Protein AF-A0A1E3P5S6-F1 (afdb_monomer_lite)

Sequence (95 aa):
KFKINRSQLEVFRFTFYLMTPIAVMYYVGVDADKKFNVPGFWPDPETTNKIPKERHEIQAELARMKRERIEKRQRLEEKLKNEYGVDLEEEKAKL

Organism: Wickerhamomyces anomalus (strain ATCC 58044 / CBS 1984 / NCYC 433 / NRRL Y-366-8) (NCBI:txid683960)

Radius of gyration: 34.23 Å; chains: 1; bounding box: 72×43×78 Å

Foldseek 3Di:
DDDDDPVNVVVVVVCCVVVVVVVVCVVCVVCVCVVPPDVCPDPDPVPDDDDDPDPVVNVVVVVVVVVVVVVVVVVVQVCCCPVVVDNPVVVVVVD

pLDDT: mean 87.57, std 7.87, range [63.28, 97.81]

Secondary structure (DSSP, 8-state):
-----HHHHHHHHHHHHHHHHHHHHHHHHTTHHHHHPPTT-SPPTTTS-----SHHHHHHHHHHHHHHHHHHHHHHHHHHHHHH---HHHHHHT-

InterPro domains:
  IPR018625 Protein Pet100 [PF09803] (7-77)
  IPR018625 Protein Pet100 [PTHR33968] (5-88)

Structure (mmCIF, N/CA/C/O backbone):
data_AF-A0A1E3P5S6-F1
#
_entry.id   AF-A0A1E3P5S6-F1
#
loop_
_atom_site.group_PDB
_atom_site.id
_atom_site.type_symbol
_atom_site.label_atom_id
_atom_site.label_alt_id
_atom_site.label_comp_id
_atom_site.label_asym_id
_atom_site.label_entity_id
_atom_site.label_seq_id
_atom_site.pdbx_PDB_ins_code
_atom_site.Cartn_x
_atom_site.Cartn_y
_atom_site.Cartn_z
_atom_site.occupancy
_atom_site.B_iso_or_equiv
_atom_site.auth_seq_id
_atom_site.auth_comp_id
_atom_site.auth_asym_id
_atom_site.auth_atom_id
_atom_site.pdbx_PDB_model_num
ATOM 1 N N . LYS A 1 1 ? 39.182 -12.649 -34.698 1.00 63.97 1 LYS A N 1
ATOM 2 C CA . LYS A 1 1 ? 39.250 -11.789 -33.488 1.00 63.97 1 LYS A CA 1
ATOM 3 C C . LYS A 1 1 ? 38.148 -10.743 -33.619 1.00 63.97 1 LYS A C 1
ATOM 5 O O . LYS A 1 1 ? 38.238 -9.935 -34.534 1.00 63.97 1 LYS A O 1
ATOM 10 N N . PHE A 1 2 ? 37.079 -10.815 -32.822 1.00 72.06 2 PHE A N 1
ATOM 11 C CA . PHE A 1 2 ? 35.990 -9.835 -32.900 1.00 72.06 2 PHE A CA 1
ATOM 12 C C . PHE A 1 2 ? 36.541 -8.449 -32.541 1.00 72.06 2 PHE 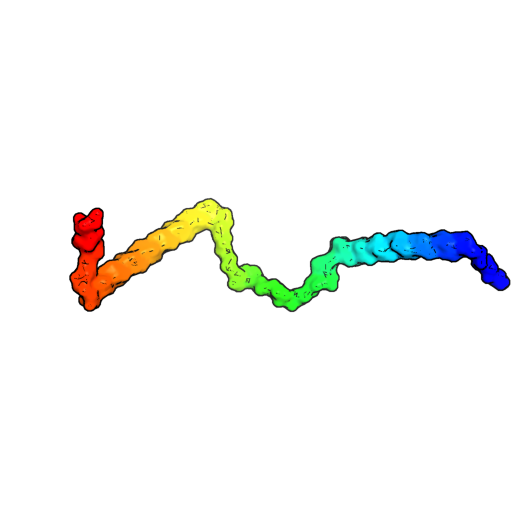A C 1
ATOM 14 O O . PHE A 1 2 ? 37.048 -8.252 -31.439 1.00 72.06 2 PHE A O 1
ATOM 21 N N . LYS A 1 3 ? 36.522 -7.517 -33.499 1.00 81.56 3 LYS A N 1
ATOM 22 C CA . LYS A 1 3 ? 36.863 -6.110 -33.267 1.00 81.56 3 LYS A CA 1
ATOM 23 C C . LYS A 1 3 ? 35.555 -5.360 -33.066 1.00 81.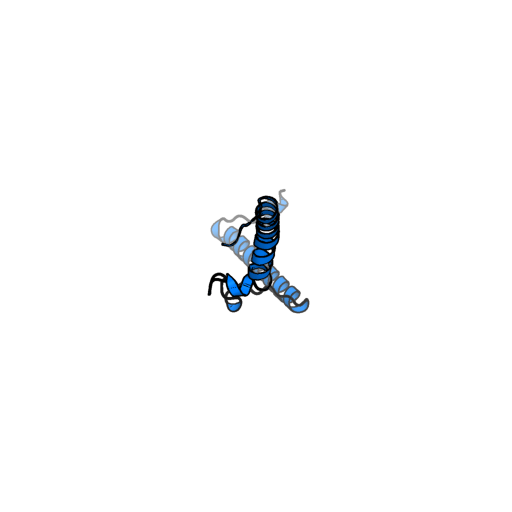56 3 LYS A C 1
ATOM 25 O O . LYS A 1 3 ? 34.810 -5.181 -34.022 1.00 81.56 3 LYS A O 1
ATOM 30 N N . ILE A 1 4 ? 35.284 -4.961 -31.830 1.00 87.56 4 ILE A N 1
ATOM 31 C CA . ILE A 1 4 ? 34.160 -4.082 -31.513 1.00 87.56 4 ILE A CA 1
ATOM 32 C C . ILE A 1 4 ? 34.635 -2.643 -31.714 1.00 87.56 4 ILE A C 1
ATOM 34 O O . ILE A 1 4 ? 35.671 -2.246 -31.180 1.00 87.56 4 ILE A O 1
ATOM 38 N N . ASN A 1 5 ? 33.898 -1.879 -32.515 1.00 90.69 5 ASN A N 1
ATOM 39 C CA . ASN A 1 5 ? 34.168 -0.468 -32.759 1.00 90.69 5 ASN A CA 1
ATOM 40 C C . ASN A 1 5 ? 33.593 0.400 -31.623 1.00 90.69 5 ASN A C 1
ATOM 42 O O . ASN A 1 5 ? 32.601 0.035 -30.992 1.00 90.69 5 ASN A O 1
ATOM 46 N N . ARG A 1 6 ? 34.169 1.583 -31.383 1.00 91.06 6 ARG A N 1
ATOM 47 C CA . ARG A 1 6 ? 33.732 2.509 -30.324 1.00 91.06 6 ARG A CA 1
ATOM 48 C C . ARG A 1 6 ? 32.247 2.862 -30.437 1.00 91.06 6 ARG A C 1
ATOM 50 O O . ARG A 1 6 ? 31.531 2.789 -29.445 1.00 91.06 6 ARG A O 1
ATOM 57 N N . SER A 1 7 ? 31.767 3.146 -31.645 1.00 93.75 7 SER A N 1
ATOM 58 C CA . SER A 1 7 ? 30.351 3.447 -31.888 1.00 93.75 7 SER A CA 1
ATOM 59 C C . SER A 1 7 ? 29.430 2.275 -31.523 1.00 93.75 7 SER A C 1
ATOM 61 O O . SER A 1 7 ? 28.328 2.492 -31.034 1.00 93.75 7 SER A O 1
ATOM 63 N N . GLN A 1 8 ? 29.884 1.026 -31.687 1.00 92.75 8 GLN A N 1
ATOM 64 C CA . GLN A 1 8 ? 29.108 -0.152 -31.277 1.00 92.75 8 GLN A CA 1
ATOM 65 C C . GLN A 1 8 ? 29.006 -0.256 -29.747 1.00 92.75 8 GLN A C 1
ATOM 67 O O . GLN A 1 8 ? 27.955 -0.631 -29.233 1.00 92.75 8 GLN A O 1
ATOM 72 N N . LEU A 1 9 ? 30.058 0.128 -29.012 1.00 94.44 9 LEU A N 1
ATOM 73 C CA . LEU A 1 9 ? 30.022 0.206 -27.545 1.00 94.44 9 LEU A CA 1
ATOM 74 C C . LEU A 1 9 ? 29.103 1.326 -27.050 1.00 94.44 9 LEU A C 1
ATOM 76 O O . LEU A 1 9 ? 28.391 1.141 -26.066 1.00 94.44 9 LEU A O 1
ATOM 80 N N . GLU A 1 10 ? 29.093 2.472 -27.729 1.00 95.50 10 GLU A N 1
ATOM 81 C CA . GLU A 1 10 ? 28.213 3.594 -27.387 1.00 95.50 10 GLU A CA 1
ATOM 82 C C . GLU A 1 10 ? 26.735 3.231 -27.607 1.00 95.50 10 GLU A C 1
ATOM 84 O O . GLU A 1 10 ? 25.913 3.457 -26.716 1.00 95.50 10 GLU A O 1
ATOM 89 N N . VAL A 1 11 ? 26.406 2.563 -28.721 1.00 95.38 11 VAL A N 1
ATOM 90 C CA . VAL A 1 11 ? 25.053 2.037 -28.990 1.00 95.38 11 VAL A CA 1
ATOM 91 C C . VAL A 1 11 ? 24.651 0.974 -27.967 1.00 95.38 11 VAL A C 1
ATOM 93 O O . VAL A 1 11 ? 23.520 0.994 -27.475 1.00 95.38 11 VAL A O 1
ATOM 96 N N . PHE A 1 12 ? 25.567 0.075 -27.597 1.00 95.44 12 PHE A N 1
ATOM 97 C CA . PHE A 1 12 ? 25.314 -0.909 -26.547 1.00 95.44 12 PHE A CA 1
ATOM 98 C C . PHE A 1 12 ? 25.023 -0.233 -25.203 1.00 95.44 12 PHE A C 1
ATOM 100 O O . PHE A 1 12 ? 24.024 -0.556 -24.566 1.00 95.44 12 PHE A O 1
ATOM 107 N N . ARG A 1 13 ? 25.845 0.743 -24.790 1.00 95.50 13 ARG A N 1
ATOM 108 C CA . ARG A 1 13 ? 25.658 1.467 -23.525 1.00 95.50 13 ARG A CA 1
ATOM 109 C C . ARG A 1 13 ? 24.318 2.197 -23.491 1.00 95.50 13 ARG A C 1
ATOM 111 O O . ARG A 1 13 ? 23.611 2.121 -22.491 1.00 95.50 13 ARG A O 1
ATOM 118 N N . PHE A 1 14 ? 23.965 2.877 -24.582 1.00 96.50 14 PHE A N 1
ATOM 119 C CA . PHE A 1 14 ? 22.675 3.550 -24.716 1.00 96.50 14 PHE A CA 1
ATOM 120 C C . PHE A 1 14 ? 21.510 2.561 -24.605 1.00 96.50 14 PHE A C 1
ATOM 122 O O . PHE A 1 14 ? 20.611 2.757 -23.790 1.00 96.50 14 PHE A O 1
ATOM 129 N N . THR A 1 15 ? 21.562 1.464 -25.364 1.00 97.31 15 THR A N 1
ATOM 130 C CA . THR A 1 15 ? 20.514 0.434 -25.361 1.00 97.31 15 THR A CA 1
ATOM 131 C C . THR A 1 15 ? 20.378 -0.211 -23.986 1.00 97.31 15 THR A C 1
ATOM 133 O O . THR A 1 15 ? 19.266 -0.388 -23.504 1.00 97.31 15 THR A O 1
ATOM 136 N N . PHE A 1 16 ? 21.492 -0.514 -23.319 1.00 97.06 16 PHE A N 1
ATOM 137 C CA . PHE A 1 16 ? 21.485 -1.071 -21.971 1.00 97.06 16 PHE A CA 1
ATOM 138 C C . PHE A 1 16 ? 20.835 -0.105 -20.976 1.00 97.06 16 PHE A C 1
ATOM 140 O O . PHE A 1 16 ? 19.943 -0.512 -20.237 1.00 97.06 16 PHE A O 1
ATOM 147 N N . TYR A 1 17 ? 21.210 1.177 -20.983 1.00 96.19 17 TYR A N 1
ATOM 148 C CA . TYR A 1 17 ? 20.612 2.164 -20.079 1.00 96.19 17 TYR A CA 1
ATOM 149 C C . TYR A 1 17 ? 19.142 2.454 -20.370 1.00 96.19 17 TYR A C 1
ATOM 151 O O . TYR A 1 17 ? 18.405 2.753 -19.437 1.00 96.19 17 TYR A O 1
ATOM 159 N N . LEU A 1 18 ? 18.701 2.332 -21.621 1.00 96.94 18 LEU A N 1
ATOM 160 C CA . LEU A 1 18 ? 17.293 2.481 -21.973 1.00 96.94 18 LEU A CA 1
ATOM 161 C C . LEU A 1 18 ? 16.475 1.241 -21.585 1.00 96.94 18 LEU A C 1
ATOM 163 O O . LEU A 1 18 ? 15.439 1.353 -20.937 1.00 96.94 18 LEU A O 1
ATOM 167 N N . MET A 1 19 ? 16.945 0.049 -21.957 1.00 97.81 19 MET A N 1
ATOM 168 C CA . MET A 1 19 ? 16.193 -1.196 -21.787 1.00 97.81 19 MET A CA 1
ATOM 169 C C . MET A 1 19 ? 16.202 -1.709 -20.350 1.00 97.81 19 MET A C 1
ATOM 171 O O . MET A 1 19 ? 15.222 -2.316 -19.933 1.00 97.81 19 MET A O 1
ATOM 175 N N . THR A 1 20 ? 17.264 -1.465 -19.577 1.00 96.75 20 THR A N 1
ATOM 176 C CA . THR A 1 20 ? 17.364 -1.946 -18.188 1.00 96.75 20 THR A CA 1
ATOM 177 C C . THR A 1 20 ? 16.211 -1.456 -17.302 1.00 96.75 20 THR A C 1
ATOM 179 O O . THR A 1 20 ? 15.523 -2.306 -16.737 1.00 96.75 20 THR A O 1
ATOM 182 N N . PRO A 1 21 ? 15.924 -0.143 -17.175 1.00 95.75 21 PRO A N 1
ATOM 183 C CA . PRO A 1 21 ? 14.811 0.313 -16.344 1.00 95.75 21 PRO A CA 1
ATOM 184 C C . PRO A 1 21 ? 13.456 -0.157 -16.883 1.00 95.75 21 PRO A C 1
ATOM 186 O O . PRO A 1 21 ? 12.613 -0.573 -16.095 1.00 95.75 21 PRO A O 1
ATOM 189 N N . ILE A 1 22 ? 13.258 -0.177 -18.206 1.00 95.81 22 ILE A N 1
ATOM 190 C CA . ILE A 1 22 ? 12.013 -0.660 -18.826 1.00 95.81 22 ILE A CA 1
ATOM 191 C C . ILE A 1 22 ? 11.779 -2.137 -18.487 1.00 95.81 22 ILE A C 1
ATOM 193 O O . ILE A 1 22 ? 10.679 -2.516 -18.092 1.00 95.81 22 ILE A O 1
ATOM 197 N N . ALA A 1 23 ? 12.817 -2.969 -18.586 1.00 95.19 23 ALA A N 1
ATOM 198 C CA . ALA A 1 23 ? 12.746 -4.384 -18.248 1.00 95.19 23 ALA A CA 1
ATOM 199 C C . ALA A 1 23 ? 12.473 -4.602 -16.753 1.00 95.19 23 ALA A C 1
ATOM 201 O O . ALA A 1 23 ? 11.648 -5.446 -16.405 1.00 95.19 23 ALA A O 1
ATOM 202 N N . VAL A 1 24 ? 13.109 -3.820 -15.871 1.00 93.94 24 VAL A N 1
ATOM 203 C CA . VAL A 1 24 ? 12.836 -3.863 -14.425 1.00 93.94 24 VAL A CA 1
ATOM 204 C C . VAL A 1 24 ? 11.387 -3.477 -14.141 1.00 93.94 24 VAL A C 1
ATOM 206 O O . VAL A 1 24 ? 10.709 -4.203 -13.421 1.00 93.94 24 VAL A O 1
ATOM 209 N N . MET A 1 25 ? 10.879 -2.394 -14.737 1.00 93.81 25 MET A N 1
ATOM 210 C CA . MET A 1 25 ? 9.484 -1.974 -14.573 1.00 93.81 25 MET A CA 1
ATOM 211 C C . MET A 1 25 ? 8.501 -3.002 -15.128 1.00 93.81 25 MET A C 1
ATOM 213 O O . MET A 1 25 ? 7.476 -3.240 -14.505 1.00 93.81 25 MET A O 1
ATOM 217 N N . TYR A 1 26 ? 8.801 -3.644 -16.256 1.00 93.31 26 TYR A N 1
ATOM 218 C CA . TYR A 1 26 ? 7.952 -4.701 -16.801 1.00 93.31 26 TYR A CA 1
ATOM 219 C C . TYR A 1 26 ? 7.946 -5.942 -15.899 1.00 93.31 26 TYR A C 1
ATOM 221 O O . TYR A 1 26 ? 6.893 -6.493 -15.591 1.00 93.31 26 TYR A O 1
ATOM 229 N N . TYR A 1 27 ? 9.116 -6.361 -15.412 1.00 91.44 27 TYR A N 1
ATOM 230 C CA . TYR A 1 27 ? 9.218 -7.505 -14.514 1.00 91.44 27 TYR A CA 1
ATOM 231 C C . TYR A 1 27 ? 8.532 -7.236 -13.171 1.00 91.44 27 TYR A C 1
ATOM 233 O O . TYR A 1 27 ? 7.757 -8.064 -12.702 1.00 91.44 27 TYR A O 1
ATOM 241 N N . VAL A 1 28 ? 8.804 -6.095 -12.544 1.00 92.31 28 VAL A N 1
ATOM 242 C CA . VAL A 1 28 ? 8.247 -5.735 -11.234 1.00 92.31 28 VAL A CA 1
ATOM 243 C C . VAL A 1 28 ? 6.779 -5.335 -11.350 1.00 92.31 28 VAL A C 1
ATOM 245 O O . VAL A 1 28 ? 5.965 -5.808 -10.571 1.00 92.31 28 VAL A O 1
ATOM 248 N N . GLY A 1 29 ? 6.431 -4.490 -12.317 1.00 87.50 29 GLY A N 1
ATOM 249 C CA . GLY A 1 29 ? 5.166 -3.757 -12.357 1.00 87.50 29 GLY A CA 1
ATOM 250 C C . GLY A 1 29 ? 3.946 -4.556 -12.801 1.00 87.50 29 GLY A C 1
ATOM 251 O O . GLY A 1 29 ? 2.846 -4.200 -12.396 1.00 87.50 29 GLY A O 1
ATOM 252 N N . VAL A 1 30 ? 4.106 -5.629 -13.584 1.00 88.06 30 VAL A N 1
ATOM 253 C CA . VAL A 1 30 ? 2.955 -6.434 -14.043 1.00 88.06 30 VAL A CA 1
ATOM 254 C C . VAL A 1 30 ? 2.236 -7.113 -12.873 1.00 88.06 30 VAL A C 1
ATOM 256 O O . VAL A 1 30 ? 1.015 -7.148 -12.859 1.00 88.06 30 VAL A O 1
ATOM 259 N N . ASP A 1 31 ? 2.983 -7.589 -11.873 1.00 86.38 31 ASP A N 1
ATOM 260 C CA . ASP A 1 31 ? 2.442 -8.324 -10.722 1.00 86.38 31 ASP A CA 1
ATOM 261 C C . ASP A 1 31 ? 3.218 -7.979 -9.439 1.00 86.38 31 ASP A C 1
ATOM 263 O O . ASP A 1 31 ? 3.698 -8.861 -8.720 1.00 86.38 31 ASP A O 1
ATOM 267 N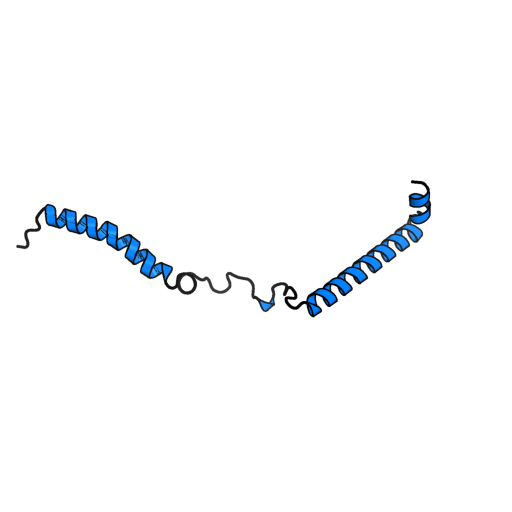 N . ALA A 1 32 ? 3.401 -6.684 -9.166 1.00 85.31 32 ALA A N 1
ATOM 268 C CA . ALA A 1 32 ? 4.185 -6.232 -8.014 1.00 85.31 32 ALA A CA 1
ATOM 269 C C . ALA A 1 32 ? 3.605 -6.762 -6.695 1.00 85.31 32 ALA A C 1
ATOM 271 O O . ALA A 1 32 ? 4.348 -7.264 -5.855 1.00 85.31 32 ALA A O 1
ATOM 272 N N . ASP A 1 33 ? 2.279 -6.721 -6.555 1.00 82.19 33 ASP A N 1
ATOM 273 C CA . ASP A 1 33 ? 1.591 -7.223 -5.368 1.00 82.19 33 ASP A CA 1
ATOM 274 C C . ASP A 1 33 ? 1.905 -8.708 -5.152 1.00 82.19 33 ASP A C 1
ATOM 276 O O . ASP A 1 33 ? 2.519 -9.077 -4.163 1.00 82.19 33 ASP A O 1
ATOM 280 N N . LYS A 1 34 ? 1.663 -9.575 -6.137 1.00 83.75 34 LYS 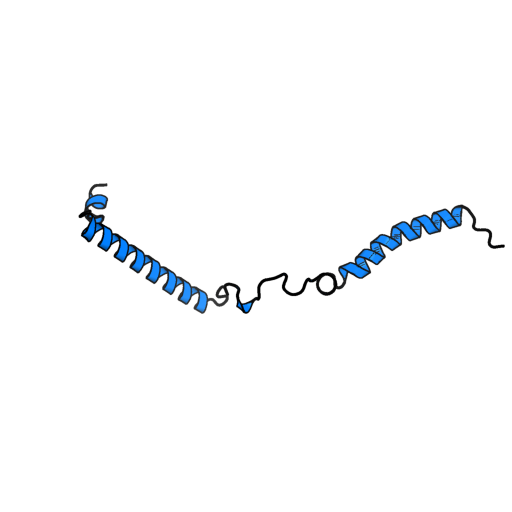A N 1
ATOM 281 C CA . LYS A 1 34 ? 1.952 -11.011 -5.999 1.00 83.75 34 LYS A CA 1
ATOM 282 C C . LYS A 1 34 ? 3.432 -11.327 -5.727 1.00 83.75 34 LYS A C 1
ATOM 284 O O . LYS A 1 34 ? 3.722 -12.305 -5.043 1.00 83.75 34 LYS A O 1
ATOM 289 N N . LYS A 1 35 ? 4.367 -10.554 -6.290 1.00 84.06 35 LYS A N 1
ATOM 290 C CA . LYS A 1 35 ? 5.816 -10.809 -6.174 1.00 84.06 35 LYS A CA 1
ATOM 291 C C . LYS A 1 35 ? 6.424 -10.305 -4.868 1.00 84.06 35 LYS A C 1
ATOM 293 O O . LYS A 1 35 ? 7.394 -10.898 -4.404 1.00 84.06 35 LYS A O 1
ATOM 298 N N . PHE A 1 36 ? 5.888 -9.220 -4.314 1.00 86.12 36 PHE A N 1
ATOM 299 C CA . PHE A 1 36 ? 6.443 -8.540 -3.140 1.00 86.12 36 PHE A CA 1
ATOM 300 C C . PHE A 1 36 ? 5.503 -8.542 -1.928 1.00 86.12 36 PHE A C 1
ATOM 302 O O . PHE A 1 36 ? 5.867 -7.998 -0.887 1.00 86.12 36 PHE A O 1
ATOM 309 N N . ASN A 1 37 ? 4.321 -9.156 -2.028 1.00 85.44 37 ASN A N 1
ATOM 310 C CA . ASN A 1 37 ? 3.422 -9.315 -0.894 1.00 85.44 37 ASN A CA 1
ATOM 311 C C . ASN A 1 37 ? 4.055 -10.231 0.158 1.00 85.44 37 ASN A C 1
ATOM 313 O O . ASN A 1 37 ? 4.555 -11.320 -0.136 1.00 85.44 37 ASN A O 1
ATOM 317 N N . VAL A 1 38 ? 4.019 -9.771 1.403 1.00 86.19 38 VAL A N 1
ATOM 318 C CA . VAL A 1 38 ? 4.479 -10.525 2.562 1.00 86.19 38 VAL A CA 1
ATOM 319 C C . VAL A 1 38 ? 3.258 -11.225 3.168 1.00 86.19 38 VAL A C 1
ATOM 321 O O . VAL A 1 38 ? 2.297 -10.547 3.544 1.00 86.19 38 VAL A O 1
ATOM 324 N N . PRO A 1 39 ? 3.256 -12.568 3.285 1.00 83.06 39 PRO A N 1
ATOM 325 C CA . PRO A 1 39 ? 2.143 -13.289 3.893 1.00 83.06 39 PRO A CA 1
ATOM 326 C C . PRO A 1 39 ? 1.850 -12.762 5.302 1.00 83.06 39 PRO A C 1
ATOM 328 O O . PRO A 1 39 ? 2.743 -12.715 6.145 1.00 83.06 39 PRO A O 1
ATOM 331 N N . GLY A 1 40 ? 0.603 -12.357 5.550 1.00 79.00 40 GLY A N 1
ATOM 332 C CA . GLY A 1 40 ? 0.184 -11.822 6.850 1.00 79.00 40 GLY A CA 1
ATOM 333 C C . GLY A 1 40 ? 0.635 -10.386 7.139 1.00 79.00 40 GLY A C 1
ATOM 334 O O . GLY A 1 40 ? 0.584 -9.970 8.291 1.00 79.00 40 GLY A O 1
ATOM 335 N N . PHE A 1 41 ? 1.071 -9.621 6.129 1.00 83.62 41 PHE A N 1
ATOM 336 C CA . PHE A 1 41 ? 1.369 -8.194 6.307 1.00 83.62 41 PHE A CA 1
ATOM 337 C C . PHE A 1 41 ? 0.142 -7.396 6.759 1.00 83.62 41 PHE A C 1
ATOM 339 O O . PHE A 1 41 ? 0.235 -6.538 7.635 1.00 83.62 41 PHE A O 1
ATOM 346 N N . TRP A 1 42 ? -1.013 -7.692 6.160 1.00 83.25 42 TRP A N 1
ATOM 347 C CA . TRP A 1 42 ? -2.281 -7.077 6.525 1.00 83.25 42 TRP A CA 1
ATOM 348 C C . TRP A 1 42 ? -3.010 -7.925 7.573 1.00 83.25 42 TRP A C 1
ATOM 350 O O . TRP A 1 42 ? -2.991 -9.156 7.468 1.00 83.25 42 TRP A O 1
ATOM 360 N N . PRO A 1 43 ? -3.670 -7.294 8.563 1.00 83.69 43 PRO A N 1
ATOM 361 C CA . PRO A 1 43 ? -4.556 -8.007 9.472 1.00 83.69 43 PRO A CA 1
ATOM 362 C C . PRO A 1 43 ? -5.667 -8.690 8.671 1.00 83.69 43 PRO A C 1
ATOM 364 O O . PRO A 1 43 ? -6.122 -8.168 7.651 1.00 83.69 43 PRO A O 1
ATOM 367 N N . ASP A 1 44 ? -6.088 -9.865 9.136 1.00 81.25 44 ASP A N 1
ATOM 368 C CA . ASP A 1 44 ? -7.136 -10.649 8.489 1.00 81.25 44 ASP A CA 1
ATOM 369 C C . ASP A 1 44 ? -8.385 -9.764 8.271 1.00 81.25 44 ASP A C 1
ATOM 371 O O . ASP A 1 44 ? -8.868 -9.146 9.234 1.00 81.25 44 ASP A O 1
ATOM 375 N N . PRO A 1 45 ? -8.912 -9.664 7.034 1.00 77.62 45 PRO A N 1
ATOM 376 C CA . PRO A 1 45 ? -10.135 -8.921 6.741 1.00 77.62 45 PRO A CA 1
ATOM 377 C C . PRO A 1 45 ? -11.305 -9.281 7.664 1.00 77.62 45 PRO A C 1
ATOM 379 O O . PRO A 1 45 ? -12.135 -8.421 7.962 1.00 77.62 45 PRO A O 1
ATOM 382 N N . GLU A 1 46 ? -11.354 -10.519 8.162 1.00 79.31 46 GLU A N 1
ATOM 383 C CA . GLU A 1 46 ? -12.381 -10.983 9.096 1.00 79.31 46 GLU A CA 1
ATOM 384 C C . GLU A 1 46 ? -12.213 -10.417 10.513 1.00 79.31 46 GLU A C 1
ATOM 386 O O . GLU A 1 46 ? -13.202 -10.207 11.213 1.00 79.31 46 GLU A O 1
ATOM 391 N N . THR A 1 47 ? -10.979 -10.110 10.922 1.00 77.94 47 THR A N 1
ATOM 392 C CA . THR A 1 47 ? -10.661 -9.501 12.229 1.00 77.94 47 THR A CA 1
ATOM 393 C C . THR A 1 47 ? -10.837 -7.986 12.243 1.00 77.94 47 THR A C 1
ATOM 395 O O . THR A 1 47 ? -10.879 -7.364 13.306 1.00 77.94 47 THR A O 1
ATOM 398 N N . THR A 1 48 ? -10.936 -7.377 11.063 1.00 80.44 48 THR A N 1
ATOM 399 C CA . THR A 1 48 ? -11.057 -5.929 10.923 1.00 80.44 48 THR A CA 1
ATOM 400 C C . THR A 1 48 ? -12.505 -5.494 11.149 1.00 80.44 48 THR A C 1
ATOM 402 O O . THR A 1 48 ? -13.452 -6.223 10.857 1.00 80.44 48 THR A O 1
ATOM 405 N N . ASN A 1 49 ? -12.698 -4.277 11.665 1.00 81.94 49 ASN A N 1
ATOM 406 C CA . ASN A 1 49 ? -14.030 -3.697 11.811 1.00 81.94 49 ASN A CA 1
ATOM 407 C C . ASN A 1 49 ? -14.731 -3.630 10.441 1.00 81.94 49 ASN A C 1
ATOM 409 O O . ASN A 1 49 ? -14.283 -2.927 9.531 1.00 81.94 49 ASN A O 1
ATOM 413 N N . LYS A 1 50 ? -15.832 -4.373 10.302 1.00 81.94 50 LYS A N 1
ATOM 414 C CA . LYS A 1 50 ? -16.650 -4.390 9.091 1.00 81.94 50 LYS A CA 1
ATOM 415 C C . LYS A 1 50 ? -17.644 -3.239 9.153 1.00 81.94 50 LYS A C 1
ATOM 417 O O . LYS A 1 50 ? -18.680 -3.329 9.805 1.00 81.94 50 LYS A O 1
ATOM 422 N N . ILE A 1 51 ? -17.319 -2.153 8.459 1.00 84.88 51 ILE A N 1
ATOM 423 C CA . ILE A 1 51 ? -18.226 -1.015 8.325 1.00 84.88 51 ILE A CA 1
ATOM 424 C C . ILE A 1 51 ? -19.450 -1.465 7.507 1.00 84.88 51 ILE A C 1
ATOM 426 O O . ILE A 1 51 ? -19.259 -1.995 6.406 1.00 84.88 51 ILE A O 1
ATOM 430 N N . PRO A 1 52 ? -20.682 -1.240 8.003 1.00 88.00 52 PRO A N 1
ATOM 431 C CA . PRO A 1 52 ? -21.899 -1.506 7.246 1.00 88.00 52 PRO A CA 1
ATOM 432 C C . PRO A 1 52 ? -21.879 -0.761 5.909 1.00 88.00 52 PRO A C 1
ATOM 434 O O . PRO A 1 52 ? -21.648 0.450 5.878 1.00 88.00 52 PRO A O 1
ATOM 437 N N . LYS A 1 53 ? -22.099 -1.470 4.798 1.00 87.31 53 LYS A N 1
ATOM 438 C CA . LYS A 1 53 ? -22.057 -0.873 3.447 1.00 87.31 53 LYS A CA 1
ATOM 439 C C . LYS A 1 53 ? -23.449 -0.555 2.918 1.00 87.31 53 LYS A C 1
ATOM 441 O O . LYS A 1 53 ? -23.614 0.390 2.147 1.00 87.31 53 LYS A O 1
ATOM 446 N N . GLU A 1 54 ? -24.450 -1.308 3.362 1.00 92.38 54 GLU A N 1
ATOM 447 C CA . GLU A 1 54 ? -25.820 -1.160 2.898 1.00 92.38 54 GLU A CA 1
ATOM 448 C C . GLU A 1 54 ? -26.589 -0.107 3.700 1.00 92.38 54 GLU A C 1
ATOM 450 O O . GLU A 1 54 ? -26.455 0.022 4.918 1.00 92.38 54 GLU A O 1
ATOM 455 N N . ARG A 1 55 ? -27.469 0.641 3.022 1.00 90.31 55 ARG A N 1
ATOM 456 C CA . ARG A 1 55 ? -28.219 1.755 3.635 1.00 90.31 55 ARG A CA 1
ATOM 457 C C . ARG A 1 55 ? -29.026 1.351 4.871 1.00 90.31 55 ARG A C 1
ATOM 459 O O . ARG A 1 55 ? -29.112 2.129 5.818 1.00 90.31 55 ARG A O 1
ATOM 466 N N . HIS A 1 56 ? -29.632 0.169 4.850 1.00 91.94 56 HIS A N 1
ATOM 467 C CA . HIS A 1 56 ? -30.462 -0.320 5.950 1.00 91.94 56 HIS A CA 1
ATOM 468 C C . HIS A 1 56 ? -29.617 -0.718 7.171 1.00 91.94 56 HIS A C 1
ATOM 470 O O . HIS A 1 56 ? -29.972 -0.373 8.297 1.00 91.94 56 HIS A O 1
ATOM 476 N N . GLU A 1 57 ? -28.464 -1.354 6.954 1.00 91.00 57 GLU A N 1
ATOM 477 C CA . GLU A 1 57 ? -27.513 -1.705 8.015 1.00 91.00 57 GLU A CA 1
ATOM 478 C C . GLU A 1 57 ? -26.936 -0.447 8.677 1.00 91.00 57 GLU A C 1
ATOM 480 O O . GLU A 1 57 ? -26.860 -0.362 9.902 1.00 91.00 57 GLU A O 1
ATOM 485 N N . ILE A 1 58 ? -26.615 0.576 7.877 1.00 92.12 58 ILE A N 1
ATOM 486 C CA . ILE A 1 58 ? -26.139 1.874 8.376 1.00 92.12 58 ILE A CA 1
ATOM 487 C C . ILE A 1 58 ? -27.183 2.519 9.298 1.00 92.12 58 ILE A C 1
ATOM 489 O O . ILE A 1 58 ? -26.844 3.020 10.371 1.00 92.12 58 ILE A O 1
ATOM 493 N N . GLN A 1 59 ? -28.462 2.510 8.909 1.00 93.50 59 GLN A N 1
ATOM 494 C CA . GLN A 1 59 ? -29.537 3.076 9.732 1.00 93.50 59 GLN A CA 1
ATOM 495 C C . GLN A 1 59 ? -29.731 2.308 11.044 1.00 93.50 59 GLN A C 1
ATOM 497 O O . GLN A 1 59 ? -29.939 2.930 12.089 1.00 93.50 59 GLN A O 1
ATOM 502 N N . ALA A 1 60 ? -29.637 0.978 11.004 1.00 93.06 60 ALA A N 1
ATOM 503 C CA . ALA A 1 60 ? -29.734 0.138 12.192 1.00 93.06 60 ALA A CA 1
ATOM 504 C C . ALA A 1 60 ? -28.586 0.417 13.176 1.00 93.06 60 ALA A C 1
ATOM 506 O O . ALA A 1 60 ? -28.823 0.617 14.369 1.00 93.06 60 ALA A O 1
ATOM 507 N N . GLU A 1 61 ? -27.358 0.523 12.668 1.00 92.25 61 GLU A N 1
ATOM 508 C CA . GLU A 1 61 ? -26.174 0.801 13.480 1.00 92.25 61 GLU A CA 1
ATOM 509 C C . GLU A 1 61 ? -26.200 2.227 14.061 1.00 92.25 61 GLU A C 1
ATOM 511 O O . GLU A 1 61 ? -25.893 2.438 15.237 1.00 92.25 61 GLU A O 1
ATOM 516 N N . LEU A 1 62 ? -26.680 3.217 13.298 1.00 93.19 62 LEU A N 1
ATOM 517 C CA . LEU A 1 62 ? -26.924 4.573 13.807 1.00 93.19 62 LEU A CA 1
ATOM 518 C C . LEU A 1 62 ? -27.983 4.600 14.917 1.00 93.19 62 LEU A C 1
ATOM 520 O O . LEU A 1 62 ? -27.824 5.315 15.911 1.00 93.19 62 LEU A O 1
ATOM 524 N N . ALA A 1 63 ? -29.060 3.825 14.775 1.00 94.25 63 ALA A N 1
ATOM 525 C CA . ALA A 1 63 ? -30.083 3.711 15.807 1.00 94.25 63 ALA A CA 1
ATOM 526 C C . ALA A 1 63 ? -29.522 3.067 17.086 1.00 94.25 63 ALA A C 1
ATOM 528 O O . ALA A 1 63 ? -29.811 3.557 18.182 1.00 94.25 63 ALA A O 1
ATOM 529 N N . ARG A 1 64 ? -28.675 2.034 16.955 1.00 94.56 64 ARG A N 1
ATOM 530 C CA . ARG A 1 64 ? -27.947 1.409 18.072 1.00 94.56 64 ARG A CA 1
ATOM 531 C C . ARG A 1 64 ? -27.070 2.430 18.799 1.00 94.56 64 ARG A C 1
ATOM 533 O O . ARG A 1 64 ? -27.248 2.639 19.997 1.00 94.56 64 ARG A O 1
ATOM 540 N N . MET A 1 65 ? -26.222 3.154 18.064 1.00 93.44 65 MET A N 1
ATOM 541 C CA . MET A 1 65 ? -25.352 4.198 18.625 1.00 93.44 65 MET A CA 1
ATOM 542 C C . MET A 1 65 ? -26.136 5.311 19.338 1.00 93.44 65 MET A C 1
ATOM 544 O O . MET A 1 65 ? -25.702 5.827 20.371 1.00 93.44 65 MET A O 1
ATOM 548 N N . LYS A 1 66 ? -27.298 5.708 18.802 1.00 96.00 66 LYS A N 1
ATOM 549 C CA . LYS A 1 66 ? -28.148 6.734 19.422 1.00 96.00 66 LYS A CA 1
ATOM 550 C C . LYS A 1 66 ? -28.718 6.265 20.762 1.00 96.00 66 LYS A C 1
ATOM 552 O O . LYS A 1 66 ? -28.728 7.051 21.708 1.00 96.00 66 LYS A O 1
ATOM 557 N N . ARG A 1 67 ? -29.163 5.007 20.853 1.00 95.50 67 ARG A N 1
ATOM 558 C CA . ARG A 1 67 ? -29.676 4.413 22.100 1.00 95.50 67 ARG A CA 1
ATOM 559 C C . ARG A 1 67 ? -28.587 4.345 23.167 1.00 95.50 67 ARG A C 1
ATOM 561 O O . ARG A 1 67 ? -28.786 4.875 24.253 1.00 95.50 67 ARG A O 1
ATOM 568 N N . GLU A 1 68 ? -27.405 3.837 22.817 1.00 95.56 68 GLU A N 1
ATOM 569 C CA . GLU A 1 68 ? -26.265 3.762 23.743 1.00 95.56 68 GLU A CA 1
ATOM 570 C C . GLU A 1 68 ? -25.847 5.137 24.275 1.00 95.56 68 GLU A C 1
ATOM 572 O O . GLU A 1 68 ? -25.540 5.288 25.458 1.00 95.56 68 GLU A O 1
ATOM 577 N N . ARG A 1 69 ? -25.867 6.171 23.422 1.00 95.94 69 ARG A N 1
ATOM 578 C CA . ARG A 1 69 ? -25.596 7.549 23.854 1.00 95.94 69 ARG A CA 1
ATOM 579 C C . ARG A 1 69 ? -26.613 8.054 24.873 1.00 95.94 69 ARG A C 1
ATOM 581 O O . ARG A 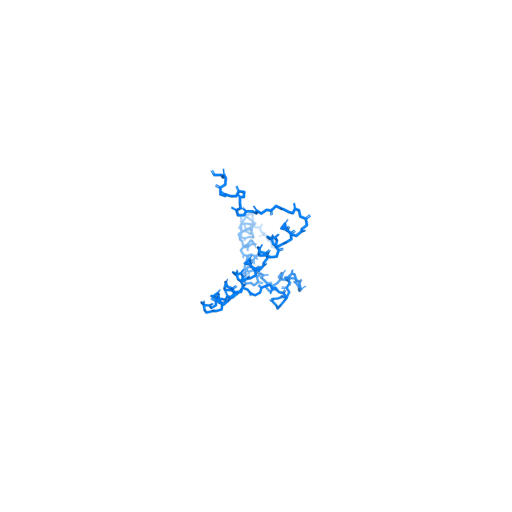1 69 ? -26.206 8.683 25.848 1.00 95.94 69 ARG A O 1
ATOM 588 N N . ILE A 1 70 ? -27.904 7.815 24.643 1.00 95.75 70 ILE A N 1
ATOM 589 C CA . ILE A 1 70 ? -28.972 8.259 25.549 1.00 95.75 70 ILE A CA 1
ATOM 590 C C . ILE A 1 70 ? -28.869 7.521 26.883 1.00 95.75 70 ILE A C 1
ATOM 592 O O . ILE A 1 70 ? -28.864 8.170 27.922 1.00 95.75 70 ILE A O 1
ATOM 596 N N . GLU A 1 71 ? -28.690 6.200 26.864 1.00 95.00 71 GLU A N 1
ATOM 597 C CA . GLU A 1 71 ? -28.528 5.401 28.084 1.00 95.00 71 GLU A CA 1
ATOM 598 C C . GLU A 1 71 ? -27.292 5.820 28.882 1.00 95.00 71 GLU A C 1
ATOM 600 O O . GLU A 1 71 ? -27.353 5.980 30.099 1.00 95.00 71 GLU A O 1
ATOM 605 N N . LYS A 1 72 ? -26.157 6.050 28.208 1.00 95.06 72 LYS A N 1
ATOM 606 C CA . LYS A 1 72 ? -24.944 6.542 28.870 1.00 95.06 72 LYS A CA 1
ATOM 607 C C . LYS A 1 72 ? -25.178 7.909 29.506 1.00 95.06 72 LYS A C 1
ATOM 609 O O . LYS A 1 72 ? -24.712 8.137 30.617 1.00 95.06 72 LYS A O 1
ATOM 614 N N . ARG A 1 73 ? -25.890 8.804 28.817 1.00 92.75 73 ARG A N 1
ATOM 615 C CA . ARG A 1 73 ? -26.240 10.124 29.344 1.00 92.75 73 ARG A CA 1
ATOM 616 C C . ARG A 1 73 ? -27.141 10.010 30.576 1.00 92.75 73 ARG A C 1
ATOM 618 O O . ARG A 1 73 ? -26.801 10.598 31.592 1.00 92.75 73 ARG A O 1
ATOM 625 N N . GLN A 1 74 ? -28.196 9.200 30.519 1.00 92.88 74 GLN A N 1
ATOM 626 C CA . GLN A 1 74 ? -29.102 8.966 31.650 1.00 92.88 74 GLN A CA 1
ATOM 627 C C . GLN A 1 74 ? -28.364 8.387 32.859 1.00 92.88 74 GLN A C 1
ATOM 629 O O . GLN A 1 74 ? -28.473 8.920 33.955 1.00 92.88 74 GLN A O 1
ATOM 634 N N . ARG A 1 75 ? -27.517 7.368 32.656 1.00 92.69 75 ARG A N 1
ATOM 635 C CA . ARG A 1 75 ? -26.700 6.790 33.738 1.00 92.69 75 ARG A CA 1
ATOM 636 C C . ARG A 1 75 ? -25.757 7.808 34.374 1.00 92.69 75 ARG A C 1
ATOM 638 O O . ARG A 1 75 ? -25.471 7.711 35.562 1.00 92.69 75 ARG A O 1
ATOM 645 N N . LEU A 1 76 ? -25.216 8.741 33.589 1.00 89.75 76 LEU A N 1
ATOM 646 C CA . LEU A 1 76 ? -24.369 9.811 34.118 1.00 89.75 76 LEU A CA 1
ATOM 647 C C . LEU A 1 76 ? -25.199 10.836 34.897 1.00 89.75 76 LEU A C 1
ATOM 649 O O . LEU A 1 76 ? -24.803 11.191 36.000 1.00 89.75 76 LEU A O 1
ATOM 653 N N . GLU A 1 77 ? -26.350 11.258 34.372 1.00 88.81 77 GLU A N 1
ATOM 654 C CA . GLU A 1 77 ? -27.280 12.176 35.049 1.00 88.81 77 GLU A CA 1
ATOM 655 C C . GLU A 1 77 ? -27.779 11.586 36.386 1.00 88.81 77 GLU A C 1
ATOM 657 O O . GLU A 1 77 ? -27.745 12.266 37.410 1.00 88.81 77 GLU A O 1
ATOM 662 N N . GLU A 1 78 ? -28.135 10.299 36.418 1.00 88.88 78 GLU A N 1
ATOM 663 C CA . GLU A 1 78 ? -28.526 9.579 37.639 1.00 88.88 78 GLU A CA 1
ATOM 664 C C . GLU A 1 78 ? -27.385 9.490 38.658 1.00 88.88 78 GLU A C 1
ATOM 666 O O . GLU A 1 78 ? -27.602 9.716 39.849 1.00 88.88 78 GLU A O 1
ATOM 671 N N . LYS A 1 79 ? -26.158 9.190 38.211 1.00 88.69 79 LYS A N 1
ATOM 672 C CA . LYS A 1 79 ? -24.981 9.172 39.092 1.00 88.69 79 LYS A CA 1
ATOM 673 C C . LYS A 1 79 ? -24.689 10.547 39.681 1.00 88.69 79 LYS A C 1
ATOM 675 O O . LYS A 1 79 ? -24.456 10.643 40.880 1.00 88.69 79 LYS A O 1
ATOM 680 N N . LEU A 1 80 ? -24.743 11.604 38.869 1.00 87.12 80 LEU A N 1
ATOM 681 C CA . LEU A 1 80 ? -24.565 12.977 39.345 1.00 87.12 80 LEU A CA 1
ATOM 682 C C . LEU A 1 80 ? -25.609 13.347 40.406 1.00 87.12 80 LEU A C 1
ATOM 684 O O . LEU A 1 80 ? -25.254 13.892 41.451 1.00 87.12 80 LEU A O 1
ATOM 688 N N . LYS A 1 81 ? -26.873 12.984 40.178 1.00 86.12 81 LYS A N 1
ATOM 689 C CA . LYS A 1 81 ? -27.958 13.255 41.121 1.00 86.12 81 LYS A CA 1
ATOM 690 C C . LYS A 1 81 ? -27.809 12.478 42.431 1.00 86.12 81 LYS A C 1
ATOM 692 O O . LYS A 1 81 ? -27.978 13.056 43.500 1.00 86.12 81 LYS A O 1
ATOM 697 N N . ASN A 1 82 ? -27.473 11.191 42.354 1.00 84.56 82 ASN A N 1
ATOM 698 C CA . ASN A 1 82 ? -27.409 10.309 43.521 1.00 84.56 82 ASN A CA 1
ATOM 699 C C . ASN A 1 82 ? -26.142 10.510 44.367 1.00 84.56 82 ASN A C 1
ATOM 701 O O . ASN A 1 82 ? -26.222 10.450 45.590 1.00 84.56 82 ASN A O 1
ATOM 705 N N . GLU A 1 83 ? -24.980 10.717 43.740 1.00 80.75 83 GLU A N 1
ATOM 706 C CA . GLU A 1 83 ? -23.694 10.814 44.450 1.00 80.75 83 GLU A CA 1
ATOM 707 C C . GLU A 1 83 ? -23.338 12.253 44.840 1.00 80.75 83 GLU A C 1
ATOM 709 O O . GLU A 1 83 ? -22.738 12.469 45.891 1.00 80.75 83 GLU A O 1
ATOM 714 N N . TYR A 1 84 ? -23.714 13.240 44.022 1.00 78.88 84 TYR A N 1
ATOM 715 C CA . TYR A 1 84 ? -23.287 14.632 44.202 1.00 78.88 84 TYR A CA 1
ATOM 716 C C . TYR A 1 84 ? -24.438 15.589 44.531 1.00 78.88 84 TYR A C 1
ATOM 718 O O . TYR A 1 84 ? -24.180 16.748 44.849 1.00 78.88 84 TYR A O 1
ATOM 726 N N . GLY A 1 85 ? -25.698 15.136 44.472 1.00 77.62 85 GLY A N 1
ATOM 727 C CA . GLY A 1 85 ? -26.870 15.972 44.760 1.00 77.62 85 GLY A CA 1
ATOM 728 C C . GLY A 1 85 ? -27.048 17.152 43.797 1.00 77.62 85 GLY A C 1
ATOM 729 O O . GLY A 1 85 ? -27.818 18.063 44.087 1.00 77.62 85 GLY A O 1
ATOM 730 N N . VAL A 1 86 ? -26.327 17.155 42.671 1.00 74.38 86 VAL A N 1
ATOM 731 C CA . VAL A 1 86 ? -26.387 18.207 41.653 1.00 74.38 86 VAL A CA 1
ATOM 732 C C . VAL A 1 86 ? -27.477 17.843 40.653 1.00 74.38 86 VAL A C 1
ATOM 734 O O . VAL A 1 86 ? -27.361 16.845 39.937 1.00 74.38 86 VAL A O 1
ATOM 737 N N . ASP A 1 87 ? -28.538 18.649 40.599 1.00 77.38 87 ASP A N 1
ATOM 738 C CA . ASP A 1 87 ? -29.565 18.529 39.567 1.00 77.38 87 ASP A CA 1
ATOM 739 C C . ASP A 1 87 ? -29.187 19.387 38.349 1.00 77.38 87 ASP A C 1
ATOM 741 O O . ASP A 1 87 ? -29.297 20.615 38.353 1.00 77.38 87 ASP A O 1
ATOM 745 N N . LEU A 1 88 ? -28.713 18.716 37.295 1.00 72.88 88 LEU A N 1
ATOM 746 C CA . LEU A 1 88 ? -28.276 19.342 36.043 1.00 72.88 88 LEU A CA 1
ATOM 747 C C . LEU A 1 88 ? -29.386 20.151 35.358 1.00 72.88 88 LEU A C 1
ATOM 749 O O . LEU A 1 88 ? -29.082 21.073 34.601 1.00 72.88 88 LEU A O 1
ATOM 753 N N . GLU A 1 89 ? -30.659 19.818 35.579 1.00 74.88 89 GLU A N 1
ATOM 754 C CA . GLU A 1 89 ? -31.776 20.541 34.964 1.00 74.88 89 GLU A CA 1
ATOM 755 C C . GLU A 1 89 ? -32.055 21.868 35.687 1.00 74.88 89 GLU A C 1
ATOM 757 O O . GLU A 1 89 ? -32.340 22.874 35.036 1.00 74.88 89 GLU A O 1
ATOM 762 N N . GLU A 1 90 ? -31.868 21.920 37.009 1.00 76.88 90 GLU A N 1
ATOM 763 C CA . GLU A 1 90 ? -31.944 23.174 37.771 1.00 76.88 90 GLU A CA 1
ATOM 764 C C . GLU A 1 90 ? -30.754 24.097 37.489 1.00 76.88 90 GLU A C 1
ATOM 766 O O . GLU A 1 90 ? -30.906 25.319 37.457 1.00 76.88 90 GLU A O 1
ATOM 771 N N . GLU A 1 91 ? -29.564 23.529 37.287 1.00 71.62 91 GLU A N 1
ATOM 772 C CA . GLU A 1 91 ? -28.351 24.291 36.984 1.00 71.62 91 GLU A CA 1
ATOM 773 C C . GLU A 1 91 ? -28.399 24.900 35.574 1.00 71.62 91 GLU A C 1
ATOM 775 O O . GLU A 1 91 ? -28.059 26.069 35.397 1.00 71.62 91 GLU A O 1
ATOM 780 N N . LYS A 1 92 ? -28.922 24.163 34.583 1.00 76.25 92 LYS A N 1
ATOM 781 C CA . LYS A 1 92 ? -29.171 24.694 33.231 1.00 76.25 92 LYS A CA 1
ATOM 782 C C . LYS A 1 92 ? -30.252 25.770 33.191 1.00 76.25 92 LYS A C 1
ATOM 784 O O . LYS A 1 92 ? -30.137 26.677 32.382 1.00 76.25 92 LYS A O 1
ATOM 789 N N . ALA A 1 93 ? -31.292 25.679 34.024 1.00 78.44 93 ALA A N 1
ATOM 790 C CA . ALA A 1 93 ? -32.365 26.678 34.071 1.00 78.44 93 ALA A CA 1
ATOM 791 C C . ALA A 1 93 ? -31.923 28.022 34.682 1.00 78.44 93 ALA A C 1
ATOM 793 O O . ALA A 1 93 ? -32.620 29.026 34.536 1.00 78.44 93 ALA A O 1
ATOM 794 N N . LYS A 1 94 ? -30.787 28.036 35.390 1.00 75.12 94 LYS A N 1
ATOM 795 C CA . LYS A 1 94 ? -30.168 29.242 35.958 1.00 75.12 94 LYS A CA 1
ATOM 796 C C . LYS A 1 94 ? -29.214 29.950 34.986 1.00 75.12 94 LYS A C 1
ATOM 798 O O . LYS A 1 94 ? -28.786 31.058 35.308 1.00 75.12 94 LYS A O 1
ATOM 803 N N . LEU A 1 95 ? -28.868 29.321 33.858 1.00 63.28 95 LEU A N 1
ATOM 804 C CA . LEU A 1 95 ? -28.002 29.864 32.803 1.00 63.28 95 LEU A CA 1
ATOM 805 C C . LEU A 1 95 ? -28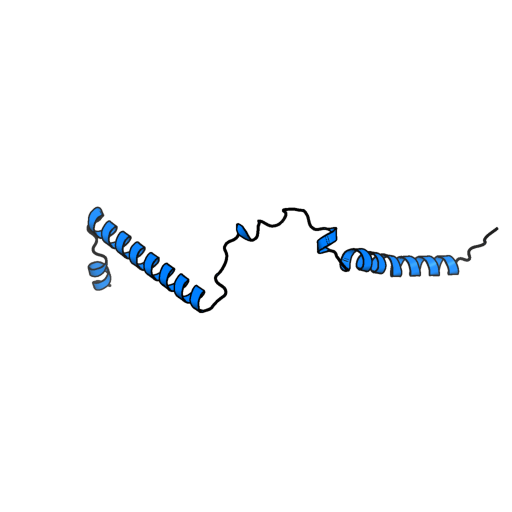.826 30.567 31.716 1.00 63.28 95 LEU A C 1
ATOM 807 O O . LEU A 1 95 ? -28.347 31.613 31.224 1.00 63.28 95 LEU A O 1
#